Protein AF-A0A853IA02-F1 (afdb_monomer)

Sequence (113 aa):
MLDDLEVNNIQYYQTRLINKDSKEENGNYKLANIVGRINCLDYDKSELVMRDDGSIKFIDKLVFQYFDNKDSLEIFRLAKFLPIVIVSDKIKKKLEKHKFTGIVFYKPEDYSL

Solvent-accessible surface area (backbone atoms only — not comparable to full-atom values): 7099 Å² total; per-residue (Å²): 112,73,67,80,68,78,56,85,48,63,46,76,41,86,43,72,48,63,42,89,85,81,62,50,75,41,66,90,50,60,49,76,43,68,49,57,66,46,86,47,66,27,73,90,76,26,42,68,43,69,42,96,88,68,35,57,71,33,35,67,27,47,36,72,48,91,72,96,50,100,79,63,70,59,54,32,27,43,63,51,40,78,93,54,73,50,64,36,72,71,51,49,53,54,46,60,74,69,62,68,80,97,74,83,89,69,56,55,74,74,37,66,90

Foldseek 3Di:
DCVVLVADQKDWAFDWDADPPVRDIDRPDTDIDGHAADQFFPPVPWDFDADPVRATDWGPATDGDDDPDPPDGQKHHHNRYHPDIDHHPSSVVVCVVVVDPPDDDDDRGRDTD

InterPro domains:
  IPR012433 Immunity MXAN_0049 protein [PF07791] (3-107)

Radius of gyration: 16.3 Å; Cα contacts (8 Å, |Δi|>4): 161; chains: 1; bounding box: 41×22×43 Å

Organism: NCBI:txid2994442

pLDDT: mean 87.04, std 8.99, range [49.44, 95.75]

Mean predicted aligned error: 5.49 Å

Structure (mmCIF, N/CA/C/O backbone):
data_AF-A0A853IA02-F1
#
_entry.id   AF-A0A853IA02-F1
#
loop_
_atom_site.group_PDB
_atom_site.id
_atom_site.type_symbol
_atom_site.label_atom_id
_atom_site.label_alt_id
_atom_site.label_comp_id
_atom_site.label_asym_id
_atom_site.label_entity_id
_atom_site.label_seq_id
_atom_site.pdbx_PDB_ins_code
_atom_site.Cartn_x
_atom_site.Cartn_y
_atom_site.Cartn_z
_atom_site.occupancy
_atom_site.B_iso_or_equiv
_atom_site.auth_seq_id
_atom_site.auth_comp_id
_atom_site.auth_asym_id
_atom_site.auth_atom_id
_atom_site.pdbx_PDB_model_num
ATOM 1 N N . MET A 1 1 ? -17.803 0.976 -2.558 1.00 63.41 1 MET A N 1
ATOM 2 C CA . MET A 1 1 ? -16.862 0.027 -1.901 1.00 63.41 1 MET A CA 1
ATOM 3 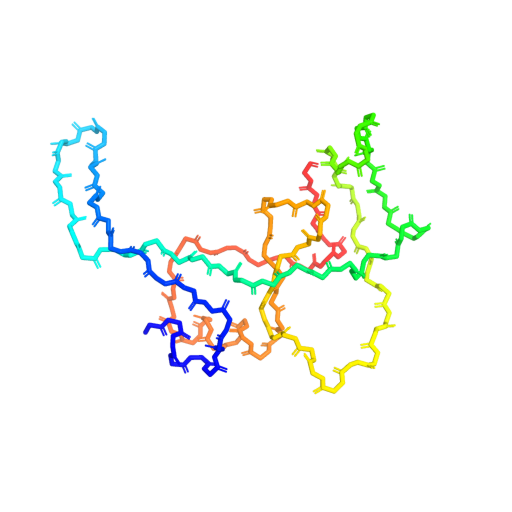C C . MET A 1 1 ? -15.627 -0.109 -2.801 1.00 63.41 1 MET A C 1
ATOM 5 O O . MET A 1 1 ? -15.711 0.350 -3.932 1.00 63.41 1 MET A O 1
ATOM 9 N N . LEU A 1 2 ? -14.472 -0.650 -2.368 1.00 70.94 2 LEU A N 1
ATOM 10 C CA . LEU A 1 2 ? -13.344 -0.800 -3.326 1.00 70.94 2 LEU A CA 1
ATOM 11 C C . LEU A 1 2 ? -13.689 -1.791 -4.458 1.00 70.94 2 LEU A C 1
ATOM 13 O O . LEU A 1 2 ? -13.061 -1.739 -5.507 1.00 70.94 2 LEU A O 1
ATOM 17 N N . ASP A 1 3 ? -14.737 -2.602 -4.290 1.00 69.38 3 ASP A N 1
ATOM 18 C CA . ASP A 1 3 ? -15.334 -3.440 -5.342 1.00 69.38 3 ASP A CA 1
ATOM 19 C C . ASP A 1 3 ? -15.759 -2.646 -6.590 1.00 69.38 3 ASP A C 1
ATOM 21 O O . ASP A 1 3 ? -15.612 -3.125 -7.712 1.00 69.38 3 ASP A O 1
ATOM 25 N N . ASP A 1 4 ? -16.179 -1.385 -6.426 1.00 71.62 4 ASP A N 1
ATOM 26 C CA . ASP A 1 4 ? -16.550 -0.501 -7.545 1.00 71.62 4 ASP A CA 1
ATOM 27 C C . ASP A 1 4 ? -15.324 -0.068 -8.376 1.00 71.62 4 ASP A C 1
ATOM 29 O O . ASP A 1 4 ? -15.435 0.580 -9.422 1.00 71.62 4 ASP A O 1
ATOM 33 N N . LEU A 1 5 ? -14.117 -0.399 -7.907 1.00 71.81 5 LEU A N 1
ATOM 34 C CA . LEU A 1 5 ? -12.861 -0.053 -8.559 1.00 71.81 5 LEU A CA 1
ATOM 35 C C . LEU A 1 5 ? -12.400 -1.102 -9.576 1.00 71.81 5 LEU A C 1
ATOM 37 O O . LEU A 1 5 ? -11.399 -0.841 -10.245 1.00 71.81 5 LEU A O 1
ATOM 41 N N . GLU A 1 6 ? -13.157 -2.192 -9.770 1.00 75.62 6 GLU A N 1
ATOM 42 C CA . GLU A 1 6 ? -12.807 -3.343 -10.632 1.00 75.62 6 GLU A CA 1
ATOM 43 C C . GLU A 1 6 ? -11.533 -4.059 -10.157 1.00 75.62 6 GLU A C 1
ATOM 45 O O . GLU A 1 6 ? -10.747 -4.578 -10.946 1.00 75.62 6 GLU A O 1
ATOM 50 N N . VAL A 1 7 ? -11.312 -4.052 -8.845 1.00 81.56 7 VAL A N 1
ATOM 51 C CA . VAL A 1 7 ? -10.176 -4.701 -8.202 1.00 81.56 7 VAL A CA 1
ATOM 52 C C . VAL A 1 7 ? -10.621 -6.068 -7.697 1.00 81.56 7 VAL A C 1
ATOM 54 O O . VAL A 1 7 ? -11.553 -6.163 -6.906 1.00 81.56 7 VAL A O 1
ATOM 57 N N . ASN A 1 8 ? -9.936 -7.129 -8.118 1.00 85.19 8 ASN A N 1
ATOM 58 C CA . ASN A 1 8 ? -10.299 -8.512 -7.789 1.00 85.19 8 ASN A CA 1
ATOM 59 C C . ASN A 1 8 ? -9.468 -9.128 -6.649 1.00 85.19 8 ASN A C 1
ATOM 61 O O . ASN A 1 8 ? -9.751 -10.241 -6.210 1.00 85.19 8 ASN A O 1
ATOM 65 N N . ASN A 1 9 ? -8.453 -8.423 -6.150 1.00 90.56 9 ASN A N 1
ATOM 66 C CA . ASN A 1 9 ? -7.498 -8.939 -5.175 1.00 90.56 9 ASN A CA 1
ATOM 67 C C . ASN A 1 9 ? -7.692 -8.339 -3.771 1.00 90.56 9 A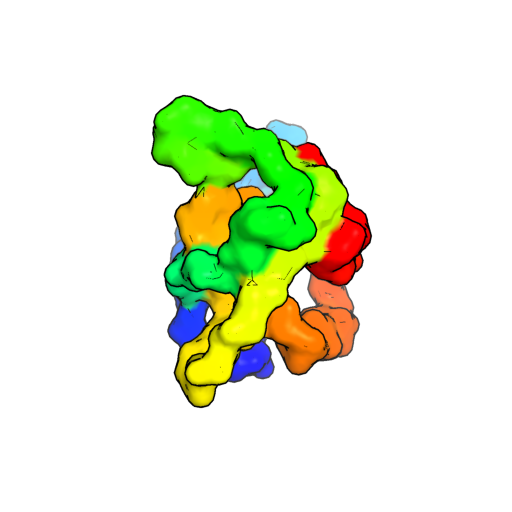SN A C 1
ATOM 69 O O . ASN A 1 9 ? -6.725 -8.076 -3.057 1.00 90.56 9 ASN A O 1
ATOM 73 N N . ILE A 1 10 ? -8.942 -8.125 -3.355 1.00 91.12 10 ILE A N 1
ATOM 74 C CA . ILE A 1 10 ? -9.276 -7.654 -2.006 1.00 91.12 10 ILE A CA 1
ATOM 75 C C . ILE A 1 10 ? -10.182 -8.673 -1.318 1.00 91.12 10 ILE A C 1
ATOM 77 O O . ILE A 1 10 ? -11.212 -9.080 -1.844 1.00 91.12 10 ILE A O 1
ATOM 81 N N . GLN A 1 11 ? -9.799 -9.064 -0.108 1.00 92.00 11 GLN A N 1
ATOM 82 C CA . GLN A 1 11 ? -10.635 -9.832 0.806 1.00 92.00 11 GLN A CA 1
ATOM 83 C C . GLN A 1 11 ? -11.197 -8.903 1.876 1.00 92.00 11 GLN A C 1
ATOM 85 O O . GLN A 1 11 ? -10.474 -8.073 2.424 1.00 92.00 11 GLN A O 1
ATOM 90 N N . TYR A 1 12 ? -12.474 -9.067 2.209 1.00 92.88 12 TYR A N 1
ATOM 91 C CA . TYR A 1 12 ? -13.119 -8.290 3.260 1.00 92.88 12 TYR A CA 1
ATOM 92 C C . TYR A 1 12 ? -13.470 -9.165 4.449 1.00 92.88 12 TYR A C 1
ATOM 94 O O . TYR A 1 12 ? -14.164 -10.170 4.305 1.00 92.88 12 TYR A O 1
ATOM 102 N N . TYR A 1 13 ? -13.054 -8.727 5.632 1.00 93.75 13 TYR A N 1
ATOM 103 C CA . TYR A 1 13 ? -13.410 -9.370 6.888 1.00 93.75 13 TYR A CA 1
ATOM 104 C C . TYR A 1 13 ? -14.335 -8.460 7.682 1.00 93.75 13 TYR A C 1
ATOM 106 O O . TYR A 1 13 ? -14.025 -7.290 7.924 1.00 93.75 13 TYR A O 1
ATOM 114 N N . GLN A 1 14 ? -15.485 -9.001 8.079 1.00 94.44 14 GLN A N 1
ATOM 115 C CA . GLN A 1 14 ? -16.403 -8.304 8.967 1.00 94.44 14 GLN A CA 1
ATOM 116 C C . GLN A 1 14 ? -15.704 -8.041 10.301 1.00 94.44 14 GLN A C 1
ATOM 118 O O . GLN A 1 14 ? -15.044 -8.926 10.846 1.00 94.44 14 GLN A O 1
ATOM 123 N N . THR A 1 15 ? -15.833 -6.824 10.821 1.00 93.00 15 THR A N 1
ATOM 124 C CA . THR A 1 15 ? -15.209 -6.452 12.088 1.00 93.00 15 THR A CA 1
ATOM 125 C C . THR A 1 15 ? -16.124 -5.556 12.908 1.00 93.00 15 THR A C 1
ATOM 127 O O . THR A 1 15 ? -17.136 -5.048 12.423 1.00 93.00 15 THR A O 1
ATOM 130 N N . ARG A 1 16 ? -15.756 -5.386 14.173 1.00 94.06 16 ARG A N 1
ATOM 131 C CA . ARG A 1 16 ? -16.379 -4.459 15.104 1.00 94.06 16 ARG A CA 1
ATOM 132 C C . ARG A 1 16 ? -15.312 -3.484 15.567 1.00 94.06 16 ARG A C 1
ATOM 134 O O . ARG A 1 16 ? -14.410 -3.863 16.313 1.00 94.06 16 ARG A O 1
ATOM 141 N N . LEU A 1 17 ? -15.397 -2.244 15.097 1.00 93.94 17 LEU A N 1
ATOM 142 C CA . LEU A 1 17 ? -14.507 -1.185 15.556 1.00 93.94 17 LEU A CA 1
ATOM 143 C C . LEU A 1 17 ? -15.020 -0.656 16.887 1.00 93.94 17 LEU A C 1
ATOM 145 O O . LEU A 1 17 ? -16.201 -0.350 17.008 1.00 93.94 17 LEU A O 1
ATOM 149 N N . ILE A 1 18 ? -14.134 -0.555 17.870 1.00 95.00 18 ILE A N 1
ATOM 150 C CA . ILE A 1 18 ? -14.449 0.006 19.182 1.00 95.00 18 ILE A CA 1
ATOM 151 C C . ILE A 1 18 ? -13.627 1.278 19.325 1.00 95.00 18 ILE A C 1
ATOM 153 O O . ILE A 1 18 ? -12.393 1.226 19.296 1.00 95.00 18 ILE A O 1
ATOM 157 N N . ASN A 1 19 ? -14.299 2.419 19.463 1.00 93.81 19 ASN A N 1
ATOM 158 C CA . ASN A 1 19 ? -13.618 3.670 19.761 1.00 93.81 19 ASN A CA 1
ATOM 159 C C . ASN A 1 19 ? -12.992 3.570 21.162 1.00 93.81 19 ASN A C 1
ATOM 161 O O . ASN A 1 19 ? -13.671 3.254 22.142 1.00 93.81 19 ASN A O 1
ATOM 165 N N . LYS A 1 20 ? -11.681 3.809 21.270 1.00 95.19 20 LYS A N 1
ATOM 166 C CA . LYS A 1 20 ? -10.954 3.652 22.536 1.00 95.19 20 LYS A CA 1
ATOM 167 C C . LYS A 1 20 ? -11.451 4.620 23.616 1.00 95.19 20 LYS A C 1
ATOM 169 O O . LYS A 1 20 ? -11.472 4.219 24.785 1.00 95.19 20 LYS A O 1
ATOM 174 N N . ASP A 1 21 ? -11.870 5.817 23.220 1.00 95.69 21 ASP A N 1
ATOM 175 C CA . ASP A 1 21 ? -12.242 6.915 24.111 1.00 95.69 21 ASP A CA 1
ATOM 176 C C . ASP A 1 21 ? -13.738 6.879 24.439 1.00 95.69 21 ASP A C 1
ATOM 178 O O . ASP A 1 21 ? -14.099 6.811 25.612 1.00 95.69 21 ASP A O 1
ATOM 182 N N . SER A 1 22 ? -14.611 6.832 23.421 1.00 95.75 22 SER A N 1
ATOM 183 C CA . SER A 1 22 ? -16.072 6.829 23.629 1.00 95.75 22 SER A CA 1
ATOM 184 C C . SER A 1 22 ? -16.655 5.455 23.972 1.00 95.75 22 SER A C 1
ATOM 186 O O . SER A 1 22 ? -17.791 5.376 24.429 1.00 95.75 22 SER A O 1
ATOM 188 N N . LYS A 1 23 ? -15.899 4.366 23.756 1.00 95.62 23 LYS A N 1
ATOM 189 C CA . LYS A 1 23 ? -16.362 2.962 23.833 1.00 95.62 23 LYS A CA 1
ATOM 190 C C . LYS A 1 23 ? -17.477 2.597 22.853 1.00 95.62 23 LYS A C 1
ATOM 192 O O . LYS A 1 23 ? -17.969 1.474 22.896 1.00 95.62 23 LYS A O 1
ATOM 197 N N . GLU A 1 24 ? -17.843 3.502 21.953 1.00 95.44 24 GLU A N 1
ATOM 198 C CA . GLU A 1 24 ? -18.849 3.239 20.933 1.00 95.44 24 GLU A CA 1
ATOM 199 C C . GLU A 1 24 ? -18.369 2.160 19.965 1.00 95.44 24 GLU A C 1
ATOM 201 O O . GLU A 1 24 ? -17.211 2.141 19.530 1.00 95.44 24 GLU A O 1
ATOM 206 N N . GLU A 1 25 ? -19.291 1.270 19.613 1.00 94.50 25 GLU A N 1
ATOM 207 C CA . GLU A 1 25 ? -19.051 0.192 18.668 1.00 94.50 25 GLU A CA 1
ATOM 208 C C . GLU A 1 25 ? -19.604 0.561 17.292 1.00 94.50 25 GLU A C 1
ATOM 210 O O . GLU A 1 25 ? -20.727 1.045 17.156 1.00 94.50 25 GLU A O 1
ATOM 215 N N . ASN A 1 26 ? -18.827 0.288 16.247 1.00 91.94 26 ASN A N 1
ATOM 216 C CA . ASN A 1 26 ? -19.246 0.461 14.866 1.00 91.94 26 ASN A CA 1
ATOM 217 C C . ASN A 1 26 ? -18.979 -0.823 14.069 1.00 91.94 26 ASN A C 1
ATOM 219 O O . ASN A 1 26 ? -17.833 -1.176 13.783 1.00 91.94 26 ASN A O 1
ATOM 223 N N . GLY A 1 27 ? -20.060 -1.524 13.718 1.00 89.38 27 GLY A N 1
ATOM 224 C CA . GLY A 1 27 ? -20.036 -2.745 12.906 1.00 89.38 27 GLY A CA 1
ATOM 225 C C . GLY A 1 27 ? -20.168 -2.508 11.398 1.00 89.38 27 GLY A C 1
ATOM 226 O O . GLY A 1 27 ? -20.208 -3.468 10.636 1.00 89.38 27 GLY A O 1
ATOM 227 N N . ASN A 1 28 ? -20.243 -1.255 10.940 1.00 90.69 28 ASN A N 1
ATOM 228 C CA . ASN A 1 28 ? -20.442 -0.947 9.518 1.00 90.69 28 ASN A CA 1
ATOM 229 C C . ASN A 1 28 ? -19.133 -0.982 8.712 1.00 90.69 28 ASN A C 1
ATOM 231 O O . ASN A 1 28 ? -19.159 -0.896 7.485 1.00 90.69 28 ASN A O 1
ATOM 235 N N . TYR A 1 29 ? -17.989 -1.117 9.386 1.00 90.12 29 TYR A N 1
ATOM 236 C CA . TYR A 1 29 ? -16.679 -1.203 8.751 1.00 90.12 29 TYR A CA 1
ATOM 237 C C . TYR A 1 29 ? -16.250 -2.652 8.520 1.00 90.12 29 TYR A C 1
ATOM 239 O O . TYR A 1 29 ? -16.531 -3.553 9.310 1.00 90.12 29 TYR A O 1
ATOM 247 N N . LYS A 1 30 ? -15.501 -2.857 7.436 1.00 91.50 30 LYS A N 1
ATOM 248 C CA . LYS A 1 30 ? -14.842 -4.123 7.105 1.00 91.50 30 LYS A CA 1
ATOM 249 C C . LYS A 1 30 ? -13.337 -3.902 7.028 1.00 91.50 30 LYS A C 1
ATOM 251 O O . LYS A 1 30 ? -12.889 -2.872 6.526 1.00 91.50 30 LYS A O 1
ATOM 256 N N . LEU A 1 31 ? -12.560 -4.881 7.480 1.00 91.88 31 LEU A N 1
ATOM 257 C CA . LEU A 1 31 ? -11.121 -4.910 7.246 1.00 91.88 31 LEU A CA 1
ATOM 258 C C . LEU A 1 31 ? -10.874 -5.343 5.796 1.00 91.88 31 LEU A C 1
ATOM 260 O O . LEU A 1 31 ? -11.213 -6.466 5.427 1.00 91.88 31 LEU A O 1
ATOM 264 N N . ALA A 1 32 ? -10.287 -4.459 4.991 1.00 90.62 32 ALA A N 1
ATOM 265 C CA . ALA A 1 32 ? -9.885 -4.761 3.621 1.00 90.62 32 ALA A CA 1
ATOM 266 C C . ALA A 1 32 ? -8.447 -5.304 3.596 1.00 90.62 32 ALA A C 1
ATOM 268 O O . ALA A 1 32 ? -7.487 -4.588 3.888 1.00 90.62 32 ALA A O 1
ATOM 269 N N . ASN A 1 33 ? -8.291 -6.574 3.240 1.00 91.38 33 ASN A N 1
ATOM 270 C CA . ASN A 1 33 ? -7.002 -7.214 3.027 1.00 91.38 33 ASN A CA 1
ATOM 271 C C . ASN A 1 33 ? -6.686 -7.277 1.532 1.00 91.38 33 ASN A C 1
ATOM 273 O O . ASN A 1 33 ? -7.290 -8.050 0.795 1.00 91.38 33 ASN A O 1
ATOM 277 N N . ILE A 1 34 ? -5.714 -6.483 1.096 1.00 91.19 34 ILE A N 1
ATOM 278 C CA . ILE A 1 34 ? -5.186 -6.539 -0.268 1.00 91.19 34 ILE A CA 1
ATOM 279 C C . ILE A 1 34 ? -4.295 -7.778 -0.395 1.00 91.19 34 ILE A C 1
ATOM 281 O O . ILE A 1 34 ? -3.245 -7.865 0.254 1.00 91.19 34 ILE A O 1
ATOM 285 N N . VAL A 1 35 ? -4.741 -8.725 -1.216 1.00 89.00 35 VAL A N 1
ATOM 286 C CA . VAL A 1 35 ? -4.070 -9.983 -1.549 1.00 89.00 35 VAL A CA 1
ATOM 287 C C . VAL A 1 35 ? -3.149 -9.745 -2.737 1.00 89.00 35 VAL A C 1
ATOM 289 O O . VAL A 1 35 ? -3.517 -9.082 -3.693 1.00 89.00 35 VAL A O 1
ATOM 292 N N . GLY A 1 36 ? -1.945 -10.296 -2.703 1.00 86.19 36 GLY A N 1
ATOM 293 C CA . GLY A 1 36 ? -0.955 -10.075 -3.753 1.00 86.19 36 GLY A CA 1
ATOM 294 C C . GLY A 1 36 ? 0.212 -9.252 -3.235 1.00 86.19 36 GLY A C 1
ATOM 295 O O . GLY A 1 36 ? 0.070 -8.124 -2.755 1.00 86.19 36 GLY A O 1
ATOM 296 N N . ARG A 1 37 ? 1.384 -9.875 -3.308 1.00 87.94 37 ARG A N 1
ATOM 297 C CA . ARG A 1 37 ? 2.664 -9.277 -2.956 1.00 87.94 37 ARG A CA 1
ATOM 298 C C . ARG A 1 37 ? 3.535 -9.305 -4.193 1.00 87.94 37 ARG A C 1
ATOM 300 O O . ARG A 1 37 ? 3.770 -10.382 -4.733 1.00 87.94 37 ARG A O 1
ATOM 307 N N . ILE A 1 38 ? 3.999 -8.140 -4.622 1.00 87.06 38 ILE A N 1
ATOM 308 C CA . ILE A 1 38 ? 4.841 -8.019 -5.811 1.00 87.06 38 ILE A CA 1
ATOM 309 C C . ILE A 1 38 ? 6.230 -7.563 -5.377 1.00 87.06 38 ILE A C 1
ATOM 311 O O . ILE A 1 38 ? 6.383 -6.644 -4.566 1.00 87.06 38 ILE A O 1
ATOM 315 N N . ASN A 1 39 ? 7.249 -8.241 -5.899 1.00 86.56 39 ASN A N 1
ATOM 316 C CA . ASN A 1 39 ? 8.630 -7.800 -5.791 1.00 86.56 39 ASN A CA 1
ATOM 317 C C . ASN A 1 39 ? 8.964 -6.920 -7.002 1.00 86.56 39 ASN A C 1
ATOM 319 O O . ASN A 1 39 ? 9.490 -7.413 -7.994 1.00 86.56 39 ASN A O 1
ATOM 323 N N . CYS A 1 40 ? 8.574 -5.646 -6.941 1.00 87.38 40 CYS A N 1
ATOM 324 C CA . CYS A 1 40 ? 8.744 -4.687 -8.036 1.00 87.38 40 CYS A CA 1
ATOM 325 C C . CYS A 1 40 ? 9.836 -3.638 -7.788 1.00 87.38 40 CYS A C 1
ATOM 327 O O . CYS A 1 40 ? 9.916 -2.667 -8.535 1.00 87.38 40 CYS A O 1
ATOM 329 N N . LEU A 1 41 ? 10.636 -3.788 -6.730 1.00 89.38 41 LEU A N 1
ATOM 330 C CA . LEU A 1 41 ? 11.648 -2.798 -6.365 1.00 89.38 41 LEU A CA 1
ATOM 331 C C . LEU A 1 41 ? 12.935 -3.012 -7.153 1.00 89.38 41 LEU A C 1
ATOM 333 O O . LEU A 1 41 ? 13.473 -4.115 -7.167 1.00 89.38 41 LEU A O 1
ATOM 337 N N . ASP A 1 42 ? 13.446 -1.930 -7.732 1.00 91.25 42 ASP A N 1
ATOM 338 C CA . ASP A 1 42 ? 14.824 -1.852 -8.205 1.00 91.25 42 ASP A CA 1
ATOM 339 C C . ASP A 1 42 ? 15.712 -1.602 -6.976 1.00 91.25 42 ASP A C 1
ATOM 341 O O . ASP A 1 42 ? 15.835 -0.467 -6.508 1.00 91.25 42 ASP A O 1
ATOM 345 N N . TYR A 1 43 ? 16.251 -2.674 -6.390 1.00 89.88 43 TYR A N 1
ATOM 346 C CA . TYR A 1 43 ? 17.061 -2.597 -5.168 1.00 89.88 43 TYR A CA 1
ATOM 347 C C . TYR A 1 43 ? 18.369 -1.823 -5.361 1.00 89.88 43 TYR A C 1
ATOM 349 O O . TYR A 1 43 ? 18.872 -1.270 -4.389 1.00 89.88 43 TYR A O 1
ATOM 357 N N . ASP A 1 44 ? 18.886 -1.755 -6.589 1.00 92.06 44 ASP A N 1
ATOM 358 C CA . ASP A 1 44 ? 20.137 -1.056 -6.892 1.00 92.06 44 ASP A CA 1
ATOM 359 C C . ASP A 1 44 ? 19.925 0.461 -7.007 1.00 92.06 44 ASP A C 1
ATOM 361 O O . ASP A 1 44 ? 20.837 1.242 -6.737 1.00 92.06 44 ASP A O 1
ATOM 365 N N . LYS A 1 45 ? 18.722 0.896 -7.412 1.00 92.19 45 LYS A N 1
ATOM 366 C CA . LYS A 1 45 ? 18.371 2.323 -7.556 1.00 92.19 45 LYS A CA 1
A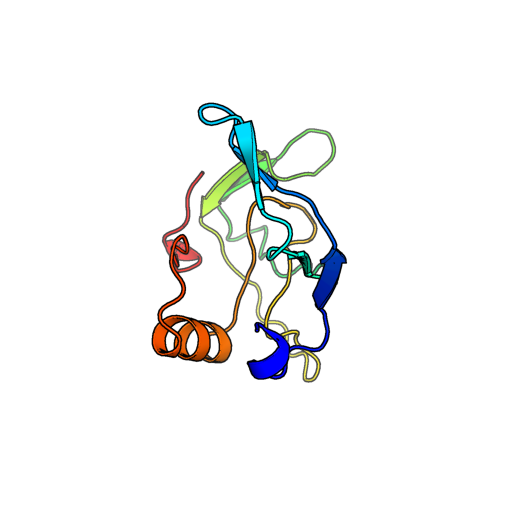TOM 367 C C . LYS A 1 45 ? 17.544 2.895 -6.406 1.00 92.19 45 LYS A C 1
ATOM 369 O O . LYS A 1 45 ? 17.371 4.116 -6.345 1.00 92.19 45 LYS A O 1
ATOM 374 N N . SER A 1 46 ? 16.993 2.038 -5.554 1.00 91.75 46 SER A N 1
ATOM 375 C CA . SER A 1 46 ? 16.278 2.440 -4.341 1.00 91.75 46 SER A CA 1
ATOM 376 C C . SER A 1 46 ? 17.260 2.692 -3.199 1.00 91.75 46 SER A C 1
ATOM 378 O O . SER A 1 46 ? 18.279 2.018 -3.086 1.00 91.75 46 SER A O 1
ATOM 380 N N . GLU A 1 47 ? 16.926 3.625 -2.313 1.00 93.25 47 GLU A N 1
ATOM 381 C CA . GLU A 1 47 ? 17.708 3.912 -1.107 1.00 93.25 47 GLU A CA 1
ATOM 382 C C . GLU A 1 47 ? 16.946 3.320 0.084 1.00 93.25 47 GLU A C 1
ATOM 384 O O . GLU A 1 47 ? 15.895 3.826 0.487 1.00 93.25 47 GLU A O 1
ATOM 389 N N . LEU A 1 48 ? 17.421 2.163 0.565 1.00 92.88 48 LEU A N 1
ATOM 390 C CA . LEU A 1 48 ? 16.727 1.311 1.533 1.00 92.88 48 LEU A CA 1
ATOM 391 C C . LEU A 1 48 ? 17.663 0.910 2.675 1.00 92.88 48 LEU A C 1
ATOM 393 O O . LEU A 1 48 ? 18.790 0.471 2.445 1.00 92.88 48 LEU A O 1
ATOM 397 N N . VAL A 1 49 ? 17.151 0.930 3.905 1.00 93.75 49 VAL A N 1
ATOM 398 C CA . VAL A 1 49 ? 17.814 0.283 5.045 1.00 93.75 49 VAL A CA 1
ATOM 399 C C . VAL A 1 49 ? 17.181 -1.084 5.252 1.00 93.75 49 VAL A C 1
ATOM 401 O O . VAL A 1 49 ? 15.981 -1.177 5.496 1.00 93.75 49 VAL A O 1
ATOM 404 N N . MET A 1 50 ? 17.975 -2.149 5.190 1.00 93.62 50 MET A N 1
ATOM 405 C CA . MET A 1 50 ? 17.501 -3.527 5.353 1.00 93.62 50 MET A CA 1
ATOM 406 C C . MET A 1 50 ? 17.698 -4.020 6.794 1.00 93.62 50 MET A C 1
ATOM 408 O O . MET A 1 50 ? 18.611 -3.582 7.493 1.00 93.62 50 MET A O 1
ATOM 412 N N . ARG A 1 51 ? 16.835 -4.932 7.251 1.00 91.81 51 ARG A N 1
ATOM 413 C CA . ARG A 1 51 ? 17.051 -5.742 8.461 1.00 91.81 51 ARG A CA 1
ATOM 414 C C . ARG A 1 51 ? 17.831 -7.013 8.115 1.00 91.81 51 ARG A C 1
ATOM 416 O O . ARG A 1 51 ? 17.854 -7.430 6.958 1.00 91.81 51 ARG A O 1
ATOM 423 N N . ASP A 1 52 ? 18.367 -7.673 9.138 1.00 93.44 52 ASP A N 1
ATOM 424 C CA . ASP A 1 52 ? 19.105 -8.940 9.006 1.00 93.44 52 ASP A CA 1
ATOM 425 C C . ASP A 1 52 ? 18.258 -10.070 8.393 1.00 93.44 52 ASP A C 1
ATOM 427 O O . ASP A 1 52 ? 18.783 -10.955 7.724 1.00 93.44 52 ASP A O 1
ATOM 431 N N . ASP A 1 53 ? 16.932 -10.021 8.565 1.00 91.94 53 ASP A N 1
ATOM 432 C CA . ASP A 1 53 ? 15.979 -10.968 7.968 1.00 91.94 53 ASP A CA 1
ATOM 433 C C . ASP A 1 53 ? 15.656 -10.677 6.487 1.00 91.94 53 ASP A C 1
ATOM 435 O O . ASP A 1 53 ? 14.846 -11.368 5.865 1.00 91.94 53 ASP A O 1
ATOM 439 N N . GLY A 1 54 ? 16.270 -9.639 5.912 1.00 88.81 54 GLY A N 1
ATOM 440 C CA . GLY A 1 54 ? 16.064 -9.212 4.534 1.00 88.81 54 GLY A CA 1
ATOM 441 C C . GLY A 1 54 ? 14.802 -8.377 4.301 1.00 88.81 54 GLY A C 1
ATOM 442 O O . GLY A 1 54 ? 14.508 -8.075 3.141 1.00 88.81 54 GLY A O 1
ATOM 443 N N . SER A 1 55 ? 14.055 -7.994 5.343 1.00 90.56 55 SER A N 1
ATOM 444 C CA . SER A 1 55 ? 12.943 -7.037 5.246 1.00 90.56 55 SER A CA 1
ATOM 445 C C . SER A 1 55 ? 13.430 -5.585 5.206 1.00 90.56 55 SER A C 1
ATOM 447 O O . SER A 1 55 ? 14.516 -5.260 5.685 1.00 90.56 55 SER A O 1
ATOM 449 N N . ILE A 1 56 ? 12.615 -4.684 4.652 1.00 91.56 56 ILE A N 1
ATOM 450 C CA . ILE A 1 56 ? 12.935 -3.252 4.609 1.00 91.56 56 ILE A CA 1
ATOM 451 C C . ILE A 1 56 ? 12.609 -2.620 5.969 1.00 91.56 56 ILE A C 1
ATOM 453 O O . ILE A 1 56 ? 11.499 -2.760 6.497 1.00 91.56 56 ILE A O 1
ATOM 457 N N . LYS A 1 57 ? 13.598 -1.940 6.550 1.00 90.81 57 LYS A N 1
ATOM 458 C CA . LYS A 1 57 ? 13.506 -1.172 7.795 1.00 90.81 57 LYS A CA 1
ATOM 459 C C . LYS A 1 57 ? 13.068 0.268 7.536 1.00 90.81 57 LYS A C 1
ATOM 461 O O . LYS A 1 57 ? 12.103 0.681 8.169 1.00 90.81 57 LYS A O 1
ATOM 466 N N . PHE A 1 58 ? 13.755 0.959 6.628 1.00 90.81 58 PHE A N 1
ATOM 467 C CA . PHE A 1 58 ? 13.509 2.356 6.250 1.00 90.81 58 PHE A CA 1
ATOM 468 C C . PHE A 1 58 ? 13.592 2.523 4.734 1.00 90.81 58 PHE A C 1
ATOM 470 O O . PHE A 1 58 ? 14.284 1.743 4.066 1.00 90.81 58 PHE A O 1
ATOM 477 N N . ILE A 1 59 ? 12.877 3.520 4.218 1.00 90.44 59 ILE A N 1
ATOM 478 C CA . ILE A 1 59 ? 12.864 3.886 2.799 1.00 90.44 59 ILE A CA 1
ATOM 479 C C . ILE A 1 59 ? 13.207 5.366 2.713 1.00 90.44 59 ILE A C 1
ATOM 481 O O . ILE A 1 59 ? 12.447 6.186 3.211 1.00 90.44 59 ILE A O 1
ATOM 485 N N . ASP A 1 60 ? 14.308 5.695 2.047 1.00 88.81 60 ASP A N 1
ATOM 486 C CA . ASP A 1 60 ? 14.657 7.081 1.722 1.00 88.81 60 ASP A CA 1
ATOM 487 C C . ASP A 1 60 ? 14.229 7.428 0.290 1.00 88.81 60 ASP A C 1
ATOM 489 O O . ASP A 1 60 ? 13.845 8.561 0.001 1.00 88.81 60 ASP A O 1
ATOM 493 N N . LYS A 1 61 ? 14.247 6.429 -0.604 1.00 89.06 61 LYS A N 1
ATOM 494 C CA . LYS A 1 61 ? 13.824 6.559 -2.001 1.00 89.06 61 LYS A CA 1
ATOM 495 C C . LYS A 1 61 ? 13.349 5.230 -2.565 1.00 89.06 61 LYS A C 1
ATOM 497 O O . LYS A 1 61 ? 14.059 4.225 -2.487 1.00 89.06 61 LYS A O 1
ATOM 502 N N . LEU A 1 62 ? 12.189 5.240 -3.217 1.00 89.56 62 LEU A N 1
ATOM 503 C CA . LEU A 1 62 ? 11.603 4.054 -3.832 1.00 89.56 62 LEU A CA 1
ATOM 504 C C . LEU A 1 62 ? 11.680 4.125 -5.360 1.00 89.56 62 LEU A C 1
ATOM 506 O O . LEU A 1 62 ? 11.106 5.020 -5.979 1.00 89.56 62 LEU A O 1
ATOM 510 N N . VAL A 1 63 ? 12.345 3.150 -5.980 1.00 89.94 63 VAL A N 1
ATOM 511 C CA . VAL A 1 63 ? 12.389 3.007 -7.440 1.00 89.94 63 VAL A CA 1
ATOM 512 C C . VAL A 1 63 ? 11.802 1.660 -7.831 1.00 89.94 63 VAL A C 1
ATOM 514 O O . VAL A 1 63 ? 12.176 0.615 -7.299 1.00 89.94 63 VAL A O 1
ATOM 517 N N . PHE A 1 64 ? 10.870 1.677 -8.780 1.00 87.81 64 PHE A N 1
ATOM 518 C CA . PHE A 1 64 ? 10.316 0.456 -9.350 1.00 87.81 64 PHE A CA 1
ATOM 519 C C . PHE A 1 64 ? 11.089 0.049 -10.595 1.00 87.81 64 PHE A C 1
ATOM 521 O O . PHE A 1 64 ? 11.364 0.877 -11.464 1.00 87.81 64 PHE A O 1
ATOM 528 N N . GLN A 1 65 ? 11.406 -1.238 -10.704 1.00 86.75 65 GLN A N 1
ATOM 529 C CA . GLN A 1 65 ? 11.872 -1.791 -11.968 1.00 86.75 65 GLN A CA 1
ATOM 530 C C . GLN A 1 65 ? 10.662 -2.031 -12.878 1.00 86.75 65 GLN A C 1
ATOM 532 O O . GLN A 1 65 ? 9.596 -2.456 -12.423 1.00 86.75 65 GLN A O 1
ATOM 537 N N . TYR A 1 66 ? 10.816 -1.738 -14.168 1.00 69.00 66 TYR A N 1
ATOM 538 C CA . TYR A 1 66 ? 9.763 -1.982 -15.147 1.00 69.00 66 TYR A CA 1
ATOM 539 C C . TYR A 1 66 ? 9.490 -3.486 -15.239 1.00 69.00 66 TYR A C 1
ATOM 541 O O . TYR A 1 66 ? 10.385 -4.269 -15.553 1.00 69.00 66 TYR A O 1
ATO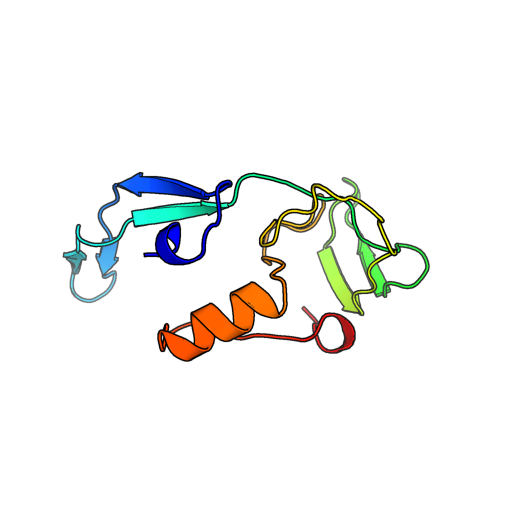M 549 N N . PHE A 1 67 ? 8.251 -3.882 -14.967 1.00 66.81 67 PHE A N 1
ATOM 550 C CA . PHE A 1 67 ? 7.773 -5.237 -15.192 1.00 66.81 67 PHE A CA 1
ATOM 551 C C . PHE A 1 67 ? 6.649 -5.177 -16.217 1.00 66.81 67 PHE A C 1
ATOM 553 O O . PHE A 1 67 ? 5.561 -4.686 -15.920 1.00 66.81 67 PHE A O 1
ATOM 560 N N . ASP A 1 68 ? 6.917 -5.685 -17.417 1.00 56.84 68 ASP A N 1
ATOM 561 C CA . ASP A 1 68 ? 5.888 -5.904 -18.428 1.00 56.84 68 ASP A CA 1
ATOM 562 C C . ASP A 1 68 ? 5.081 -7.140 -18.031 1.00 56.84 68 ASP A C 1
ATOM 564 O O . ASP A 1 68 ? 5.377 -8.265 -18.428 1.00 56.84 68 ASP A O 1
ATOM 568 N N . ASN A 1 69 ? 4.108 -6.949 -17.145 1.00 54.31 69 ASN A N 1
ATOM 569 C CA . ASN A 1 69 ? 3.125 -7.976 -16.854 1.00 54.31 69 ASN A CA 1
ATOM 570 C C . ASN A 1 69 ? 1.762 -7.457 -17.288 1.00 54.31 69 ASN A C 1
ATOM 572 O O . ASN A 1 69 ? 1.160 -6.600 -16.636 1.00 54.31 69 ASN A O 1
ATOM 576 N N . LYS A 1 70 ? 1.258 -8.046 -18.379 1.00 49.44 70 LYS A N 1
ATOM 577 C CA . LYS A 1 70 ? -0.137 -7.935 -18.829 1.00 49.44 70 LYS A CA 1
ATOM 578 C C . LYS A 1 70 ? -1.158 -8.303 -17.737 1.00 49.44 70 LYS A C 1
ATOM 580 O O . LYS A 1 70 ? -2.311 -7.916 -17.864 1.00 49.44 70 LYS A O 1
ATOM 585 N N . ASP A 1 71 ? -0.711 -8.954 -16.659 1.00 55.88 71 ASP A N 1
ATOM 586 C CA . ASP A 1 71 ? -1.495 -9.329 -15.475 1.00 55.88 71 ASP A CA 1
ATOM 587 C C . ASP A 1 71 ? -1.164 -8.485 -14.223 1.00 55.88 71 ASP A C 1
ATOM 589 O O . ASP A 1 71 ? -1.356 -8.928 -13.088 1.00 55.88 71 ASP A O 1
ATOM 593 N N . SER A 1 72 ? -0.598 -7.285 -14.394 1.00 69.94 72 SER A N 1
ATOM 594 C CA . SER A 1 72 ? -0.231 -6.426 -13.264 1.00 69.94 72 SER A CA 1
ATOM 595 C C . SER A 1 72 ? -1.460 -6.021 -12.442 1.00 69.94 72 SER A C 1
ATOM 597 O O . SER A 1 72 ? -2.455 -5.508 -12.949 1.00 69.94 72 SER A O 1
ATOM 599 N N . LEU A 1 73 ? -1.389 -6.278 -11.133 1.00 84.69 73 LEU A N 1
ATOM 600 C CA . LEU A 1 73 ? -2.416 -5.859 -10.187 1.00 84.69 73 LEU A CA 1
ATOM 601 C C . LEU A 1 73 ? -2.418 -4.331 -10.086 1.00 84.69 73 LEU A C 1
ATOM 603 O O . LEU A 1 73 ? -1.386 -3.708 -9.854 1.00 84.69 73 LEU A O 1
ATOM 607 N N . GLU A 1 74 ? -3.599 -3.734 -10.188 1.00 87.56 74 GLU A N 1
ATOM 608 C CA . GLU A 1 74 ? -3.801 -2.282 -10.093 1.00 87.56 74 GLU A CA 1
ATOM 609 C C . GLU A 1 74 ? -3.631 -1.744 -8.657 1.00 87.56 74 GLU A C 1
ATOM 611 O O . GLU A 1 74 ? -3.507 -0.538 -8.434 1.00 87.56 74 GLU A O 1
ATOM 616 N N . ILE A 1 75 ? -3.640 -2.645 -7.672 1.00 90.31 75 ILE A N 1
ATOM 617 C CA . ILE A 1 75 ? -3.397 -2.382 -6.255 1.00 90.31 75 ILE A CA 1
ATOM 618 C C . ILE A 1 75 ? -2.721 -3.598 -5.630 1.00 90.31 75 ILE A C 1
ATOM 620 O O . ILE A 1 75 ? -3.174 -4.721 -5.823 1.00 90.31 75 ILE A O 1
ATOM 624 N N . PHE A 1 76 ? -1.633 -3.414 -4.889 1.00 90.06 76 PHE A N 1
ATOM 625 C CA . PHE A 1 76 ? -0.887 -4.529 -4.296 1.00 90.06 76 PHE A CA 1
ATOM 626 C C . PHE A 1 76 ? -0.001 -4.073 -3.133 1.00 90.06 76 PHE A C 1
ATOM 628 O O . PHE A 1 76 ? 0.139 -2.882 -2.855 1.00 90.06 76 PHE A O 1
ATOM 635 N N . ARG A 1 77 ? 0.611 -5.037 -2.435 1.00 90.88 77 ARG A N 1
ATOM 636 C CA . ARG A 1 77 ? 1.609 -4.781 -1.384 1.00 90.88 77 ARG A CA 1
ATOM 637 C C . ARG A 1 77 ? 3.020 -5.087 -1.876 1.00 90.88 77 ARG A C 1
ATOM 639 O O . ARG A 1 77 ? 3.219 -6.027 -2.649 1.00 90.88 77 ARG A O 1
ATOM 646 N N . LEU A 1 78 ? 4.014 -4.365 -1.364 1.00 89.38 78 LEU A N 1
ATOM 647 C CA . LEU A 1 78 ? 5.414 -4.720 -1.597 1.00 89.38 78 LEU A CA 1
ATOM 648 C C . LEU A 1 78 ? 5.779 -6.004 -0.846 1.00 89.38 78 LEU A C 1
ATOM 650 O O . LEU A 1 78 ? 5.403 -6.200 0.311 1.00 89.38 78 LEU A O 1
ATOM 654 N N . ALA A 1 79 ? 6.551 -6.877 -1.494 1.00 85.81 79 ALA A N 1
ATOM 655 C CA . ALA A 1 79 ? 6.922 -8.175 -0.929 1.00 85.81 79 ALA A CA 1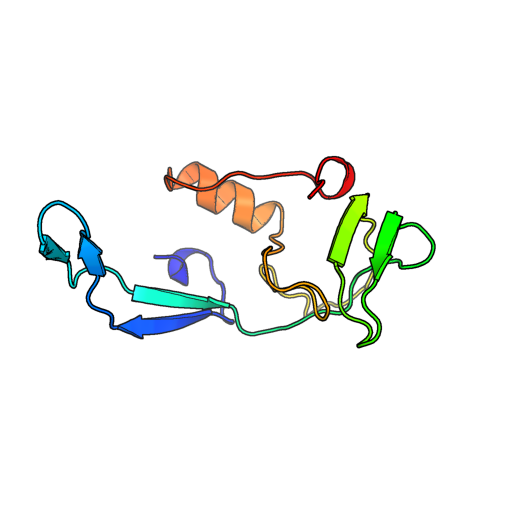
ATOM 656 C C . ALA A 1 79 ? 7.704 -8.075 0.394 1.00 85.81 79 ALA A C 1
ATOM 658 O O . ALA A 1 79 ? 7.483 -8.889 1.290 1.00 85.81 79 ALA A O 1
ATOM 659 N N . LYS A 1 80 ? 8.585 -7.073 0.523 1.00 85.25 80 LYS A N 1
ATOM 660 C CA . LYS A 1 80 ? 9.496 -6.911 1.671 1.00 85.25 80 LYS A CA 1
ATOM 661 C C . LYS A 1 80 ? 9.198 -5.692 2.556 1.00 85.25 80 LYS A C 1
ATOM 663 O O . LYS A 1 80 ? 9.988 -5.390 3.448 1.00 85.25 80 LYS A O 1
ATOM 668 N N . PHE A 1 81 ? 8.072 -5.008 2.327 1.00 86.62 81 PHE A N 1
ATOM 669 C CA . PHE A 1 81 ? 7.641 -3.848 3.112 1.00 86.62 81 PHE A CA 1
ATOM 670 C C . PHE A 1 81 ? 6.109 -3.768 3.175 1.00 86.62 81 PHE A C 1
ATOM 672 O O . PHE A 1 81 ? 5.443 -3.348 2.234 1.00 86.62 81 PHE A O 1
ATOM 679 N N . LEU A 1 82 ? 5.536 -4.216 4.292 1.00 80.88 82 LEU A N 1
ATOM 680 C CA . LEU A 1 82 ? 4.084 -4.289 4.494 1.00 80.88 82 LEU A CA 1
ATOM 681 C C . LEU A 1 82 ? 3.341 -2.961 4.754 1.00 80.88 82 LEU A C 1
ATOM 683 O O . LEU A 1 82 ? 2.138 -2.955 4.476 1.00 80.88 82 LEU A O 1
ATOM 687 N N . PRO A 1 83 ? 3.959 -1.893 5.310 1.00 85.81 83 PRO A N 1
ATOM 688 C CA . PRO A 1 83 ? 3.222 -0.691 5.714 1.00 85.81 83 PRO A CA 1
ATOM 689 C C . PRO A 1 83 ? 2.521 0.074 4.589 1.00 85.81 83 PRO A C 1
ATOM 691 O O . PRO A 1 83 ? 1.544 0.764 4.868 1.00 85.81 83 PRO A O 1
ATOM 694 N N . ILE A 1 84 ? 2.983 -0.042 3.341 1.00 88.19 84 ILE A N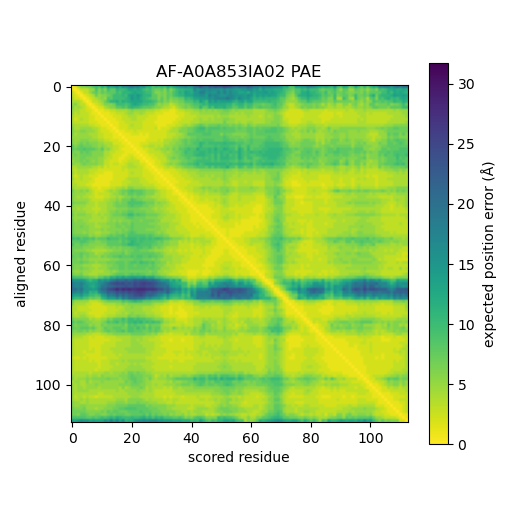 1
ATOM 695 C CA . ILE A 1 84 ? 2.414 0.705 2.213 1.00 88.19 84 ILE A CA 1
ATOM 696 C C . ILE A 1 84 ? 1.686 -0.189 1.221 1.00 88.19 84 ILE A C 1
ATOM 698 O O . ILE A 1 84 ? 1.946 -1.387 1.079 1.00 88.19 84 ILE A O 1
ATOM 702 N N . VAL A 1 85 ? 0.774 0.451 0.502 1.00 91.38 85 VAL A N 1
ATOM 703 C CA . VAL A 1 85 ? 0.012 -0.120 -0.598 1.00 91.38 85 VAL A CA 1
ATOM 704 C C . VAL A 1 85 ? 0.378 0.652 -1.853 1.00 91.38 85 VAL A C 1
ATOM 706 O O . VAL A 1 85 ? 0.341 1.880 -1.856 1.00 91.38 85 VAL A O 1
ATOM 709 N N . ILE A 1 86 ? 0.713 -0.072 -2.915 1.00 91.19 86 ILE A N 1
ATO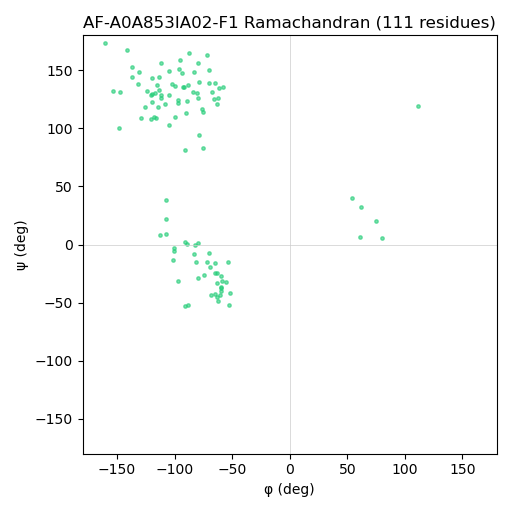M 710 C CA . ILE A 1 86 ? 0.952 0.513 -4.231 1.00 91.19 86 ILE A CA 1
ATOM 711 C C . ILE A 1 86 ? -0.363 0.490 -4.998 1.00 91.19 86 ILE A C 1
ATOM 713 O O . ILE A 1 86 ? -1.075 -0.514 -4.970 1.00 91.19 86 ILE A O 1
ATOM 717 N N . VAL A 1 87 ? -0.685 1.596 -5.664 1.00 91.94 87 VAL A N 1
ATOM 718 C CA . VAL A 1 87 ? -1.857 1.733 -6.531 1.00 91.94 87 VAL A CA 1
ATOM 719 C C . VAL A 1 87 ? -1.441 2.339 -7.860 1.00 91.94 87 VAL A C 1
ATOM 721 O O . VAL A 1 87 ? -0.535 3.171 -7.911 1.00 91.94 87 VAL A O 1
ATOM 724 N N . SER A 1 88 ? -2.130 1.963 -8.928 1.00 90.31 88 SER A N 1
ATOM 725 C CA . SER A 1 88 ? -1.993 2.646 -10.207 1.00 90.31 88 SER A CA 1
ATOM 726 C C . SER A 1 88 ? -2.638 4.035 -10.186 1.00 90.31 88 SER A C 1
ATOM 728 O O . SER A 1 88 ? -3.537 4.330 -9.387 1.00 90.31 88 SER A O 1
ATOM 730 N N . ASP A 1 89 ? -2.267 4.870 -11.158 1.00 90.62 89 ASP A N 1
ATOM 731 C CA . ASP A 1 89 ? -2.928 6.158 -11.389 1.00 90.62 89 ASP A CA 1
ATOM 732 C C . ASP A 1 89 ? -4.427 6.012 -11.688 1.00 90.62 89 ASP A C 1
ATOM 734 O O . ASP A 1 89 ? -5.223 6.887 -11.333 1.00 90.62 89 ASP A O 1
ATOM 738 N N . LYS A 1 90 ? -4.841 4.903 -12.321 1.00 89.75 90 LYS A N 1
ATOM 739 C CA . LYS A 1 90 ? -6.257 4.606 -12.587 1.00 89.75 90 LYS A CA 1
ATOM 740 C C . LYS A 1 90 ? -7.021 4.467 -11.269 1.00 89.75 90 LYS A C 1
ATOM 742 O O . LYS A 1 90 ? -8.072 5.091 -11.106 1.00 89.75 90 LYS A O 1
ATOM 747 N N . ILE A 1 91 ? -6.491 3.689 -10.326 1.00 90.94 91 ILE A N 1
ATOM 748 C CA . ILE A 1 91 ? -7.112 3.474 -9.012 1.00 90.94 91 ILE A CA 1
ATOM 749 C C . ILE A 1 91 ? -7.074 4.745 -8.170 1.00 90.94 91 ILE A C 1
ATOM 751 O O . ILE A 1 91 ? -8.107 5.116 -7.611 1.00 90.94 91 ILE A O 1
ATOM 755 N N . LYS A 1 92 ? -5.946 5.466 -8.151 1.00 92.44 92 LYS A N 1
ATO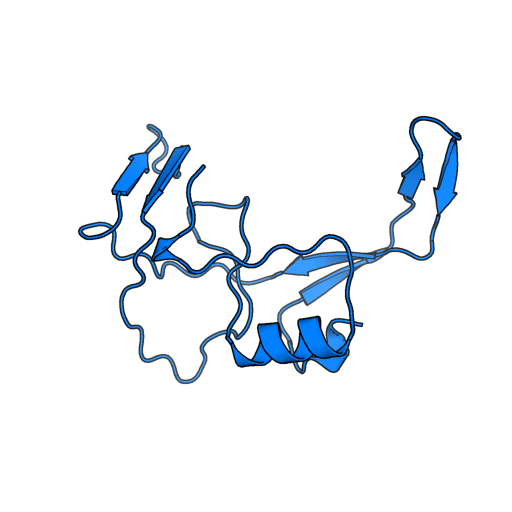M 756 C CA . LYS A 1 92 ? -5.833 6.765 -7.472 1.00 92.44 92 LYS A CA 1
ATOM 757 C C . LYS A 1 92 ? -6.938 7.731 -7.912 1.00 92.44 92 LYS A C 1
ATOM 759 O O . LYS A 1 92 ? -7.692 8.215 -7.071 1.00 92.44 92 LYS A O 1
ATOM 764 N N . LYS A 1 93 ? -7.111 7.937 -9.223 1.00 91.44 93 LYS A N 1
ATOM 765 C CA . LYS A 1 93 ? -8.155 8.828 -9.767 1.00 91.44 93 LYS A CA 1
ATOM 766 C C . LYS A 1 93 ? -9.563 8.395 -9.362 1.00 91.44 93 LYS A C 1
ATOM 768 O O . LYS A 1 93 ? -10.404 9.237 -9.045 1.00 91.44 93 LYS A O 1
ATOM 773 N N . LYS A 1 94 ? -9.844 7.084 -9.364 1.00 90.12 94 LYS A N 1
ATOM 774 C CA . LYS A 1 94 ? -11.139 6.574 -8.893 1.00 90.12 94 LYS A CA 1
ATOM 775 C C . LYS A 1 94 ? -11.324 6.850 -7.390 1.00 90.12 94 LYS A C 1
ATOM 777 O O . LYS A 1 94 ? -12.410 7.277 -7.007 1.00 90.12 94 LYS A O 1
ATOM 782 N N . LEU A 1 95 ? -10.302 6.658 -6.552 1.00 89.62 95 LEU A N 1
ATOM 783 C CA . LEU A 1 95 ? -10.363 6.941 -5.109 1.00 89.62 95 LEU A CA 1
ATOM 784 C C . LEU A 1 95 ? -10.598 8.432 -4.820 1.00 89.62 95 LEU A C 1
ATOM 786 O O . LEU A 1 95 ? -11.482 8.769 -4.031 1.00 89.62 95 LEU A O 1
ATOM 790 N N . GLU A 1 96 ? -9.877 9.317 -5.510 1.00 90.44 96 GLU A N 1
ATOM 791 C CA . GLU A 1 96 ? -10.044 10.772 -5.404 1.00 90.44 96 GLU A CA 1
ATOM 792 C C . GLU A 1 96 ? -11.463 11.204 -5.810 1.00 90.44 96 GLU A C 1
ATOM 794 O O . GLU A 1 96 ? -12.111 11.973 -5.097 1.00 90.44 96 GLU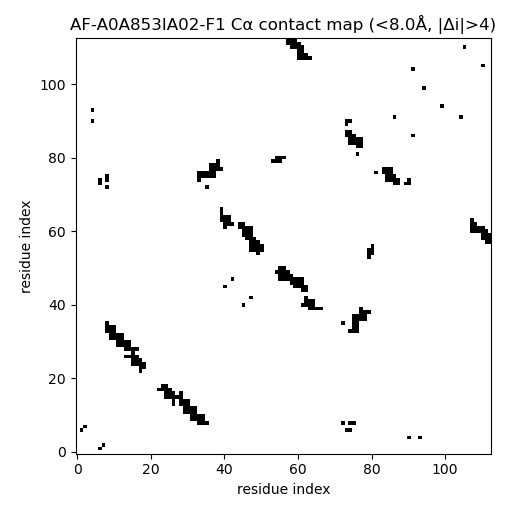 A O 1
ATOM 799 N N . LYS A 1 97 ? -12.002 10.641 -6.903 1.00 90.25 97 LYS A N 1
ATOM 800 C CA . LYS A 1 97 ? -13.375 10.914 -7.364 1.00 90.25 97 LYS A CA 1
ATOM 801 C C . LYS A 1 97 ? -14.438 10.541 -6.325 1.00 90.25 97 LYS A C 1
ATOM 803 O O . LYS A 1 97 ? -15.438 11.246 -6.203 1.00 90.25 97 LYS A O 1
ATOM 808 N N . HIS A 1 98 ? -14.232 9.455 -5.579 1.00 86.12 98 HIS A N 1
ATOM 809 C CA . HIS A 1 98 ? -15.156 8.998 -4.534 1.00 86.12 98 HIS A CA 1
ATOM 810 C C . HIS A 1 98 ? -14.975 9.725 -3.190 1.00 86.12 98 HIS A C 1
ATOM 812 O O . HIS A 1 98 ? -15.726 9.447 -2.258 1.00 86.12 98 HIS A O 1
ATOM 818 N N . LYS A 1 99 ? -14.022 10.667 -3.087 1.00 85.88 99 LYS A N 1
ATOM 819 C CA . LYS A 1 99 ? -13.765 11.482 -1.886 1.00 85.88 99 LYS A CA 1
ATOM 820 C C . LYS A 1 99 ? -13.539 10.651 -0.615 1.00 85.88 99 LYS A C 1
ATOM 822 O O . LYS A 1 99 ? -14.016 11.013 0.460 1.00 85.88 99 LYS A O 1
ATOM 827 N N . PHE A 1 100 ? -12.814 9.537 -0.732 1.00 84.69 100 PHE A N 1
ATOM 828 C CA . PHE A 1 100 ? -12.386 8.776 0.441 1.00 84.69 100 PHE A CA 1
ATOM 829 C C . PHE A 1 100 ? -11.549 9.660 1.376 1.00 84.69 100 PHE A C 1
ATOM 831 O O . PHE A 1 100 ? -10.667 10.392 0.930 1.00 84.69 100 PHE A O 1
ATOM 838 N N . THR A 1 101 ? -11.823 9.586 2.676 1.00 88.00 101 THR A N 1
ATOM 839 C CA . THR A 1 101 ? -11.067 10.298 3.711 1.00 88.00 101 THR A CA 1
ATOM 840 C C . THR A 1 101 ? -9.982 9.398 4.305 1.00 88.00 101 THR A C 1
ATOM 842 O O . THR A 1 101 ? -10.054 8.174 4.209 1.00 88.00 101 THR A O 1
ATOM 845 N N . GLY A 1 102 ? -8.956 10.000 4.917 1.00 87.56 102 GLY A N 1
ATOM 846 C CA . GLY A 1 102 ? -7.891 9.254 5.601 1.00 87.56 102 GLY A CA 1
ATOM 847 C C . GLY A 1 102 ? -6.880 8.565 4.675 1.00 87.56 102 GLY A C 1
ATOM 848 O O . GLY A 1 102 ? -6.201 7.640 5.110 1.00 87.56 102 GLY A O 1
ATOM 849 N N . ILE A 1 103 ? -6.776 8.999 3.415 1.00 90.00 103 ILE A N 1
ATOM 850 C CA . ILE A 1 103 ? -5.800 8.495 2.440 1.00 90.00 103 ILE A CA 1
ATOM 851 C C . ILE A 1 103 ? -4.834 9.622 2.077 1.00 90.00 103 ILE A C 1
ATOM 853 O O . ILE A 1 103 ? -5.259 10.750 1.830 1.00 90.00 103 ILE A O 1
ATOM 857 N N . VAL A 1 104 ? -3.543 9.300 2.005 1.00 91.38 104 VAL A N 1
ATOM 858 C CA . VAL A 1 104 ? -2.501 10.185 1.477 1.00 91.38 104 VAL A CA 1
ATOM 859 C C . VAL A 1 104 ? -1.780 9.450 0.354 1.00 91.38 104 VAL A C 1
ATOM 861 O O . VAL A 1 104 ? -1.421 8.284 0.508 1.00 91.38 104 VAL A O 1
ATOM 864 N N . PHE A 1 105 ? -1.594 10.121 -0.783 1.00 92.62 105 PHE A N 1
ATOM 865 C CA . PHE A 1 105 ? -0.865 9.579 -1.925 1.00 92.62 105 PHE A CA 1
ATOM 866 C C . PHE A 1 105 ? 0.508 10.230 -2.020 1.00 92.62 105 PHE A C 1
ATOM 868 O O . PHE A 1 105 ? 0.608 11.454 -2.076 1.00 92.62 105 PHE A O 1
ATOM 875 N N . TYR A 1 106 ? 1.536 9.398 -2.124 1.00 91.62 106 TYR A N 1
ATOM 876 C CA . TYR A 1 106 ? 2.902 9.807 -2.421 1.00 91.62 106 TYR A CA 1
ATOM 877 C C . TYR A 1 106 ? 3.279 9.247 -3.784 1.00 91.62 106 TYR A C 1
ATOM 879 O O . TYR A 1 106 ? 2.864 8.137 -4.134 1.00 91.62 106 TYR A O 1
ATOM 887 N N . LYS A 1 107 ? 4.057 10.002 -4.559 1.00 89.69 107 LYS A N 1
ATOM 888 C CA . LYS A 1 107 ? 4.790 9.370 -5.651 1.00 89.69 107 LYS A CA 1
ATOM 889 C C . LYS A 1 107 ? 5.902 8.503 -5.051 1.00 89.69 107 LYS A C 1
ATOM 891 O O . LYS A 1 107 ? 6.387 8.844 -3.972 1.00 89.69 107 LYS A O 1
ATOM 896 N N . PRO A 1 108 ? 6.307 7.405 -5.709 1.00 85.69 108 PRO A N 1
ATOM 897 C CA . PRO A 1 108 ? 7.383 6.552 -5.206 1.00 85.69 108 PRO A CA 1
ATOM 898 C C . PRO A 1 108 ? 8.661 7.332 -4.865 1.00 85.69 108 PRO A C 1
ATOM 900 O O . PRO A 1 108 ? 9.246 7.117 -3.808 1.00 85.69 108 PRO A O 1
ATOM 903 N N . GLU A 1 109 ? 9.040 8.285 -5.717 1.00 83.56 109 GLU A N 1
ATOM 904 C CA . GLU A 1 109 ? 10.224 9.128 -5.538 1.00 83.56 109 GLU A CA 1
ATOM 905 C C . GLU A 1 109 ? 10.127 10.133 -4.377 1.00 83.56 109 GLU A C 1
ATOM 907 O O . GLU A 1 109 ? 11.159 10.596 -3.904 1.00 83.56 109 GLU A O 1
ATOM 912 N N . ASP A 1 110 ? 8.915 10.440 -3.905 1.00 86.38 110 ASP A N 1
ATOM 913 C CA . ASP A 1 110 ? 8.657 11.406 -2.828 1.00 86.38 110 ASP A CA 1
ATOM 914 C C . ASP A 1 110 ? 8.403 10.717 -1.470 1.00 86.38 110 ASP A C 1
ATOM 916 O O . ASP A 1 110 ? 8.153 11.390 -0.467 1.00 86.38 110 ASP A O 1
ATOM 920 N N . TYR A 1 111 ? 8.379 9.380 -1.427 1.00 83.94 111 TYR A N 1
ATOM 921 C CA . TYR A 1 111 ? 8.053 8.626 -0.219 1.00 83.94 111 TYR A CA 1
ATOM 922 C C . TYR A 1 111 ? 9.296 8.342 0.627 1.00 83.94 111 TYR A C 1
ATOM 924 O O . TYR A 1 111 ? 10.215 7.666 0.163 1.00 83.94 111 TYR A O 1
ATOM 932 N N . SER A 1 112 ? 9.260 8.763 1.895 1.00 79.75 112 SER A N 1
ATOM 933 C CA . SER A 1 112 ? 10.265 8.417 2.900 1.00 79.75 112 SER A CA 1
ATOM 934 C C . SER A 1 112 ? 9.654 8.044 4.258 1.00 79.75 112 SER A C 1
ATOM 936 O O . SER A 1 112 ? 8.616 8.591 4.653 1.00 79.75 112 SER A O 1
ATOM 938 N N . LEU A 1 113 ? 10.270 7.078 4.955 1.00 79.25 113 LEU A N 1
ATOM 939 C CA . LEU A 1 113 ? 9.905 6.625 6.309 1.00 79.25 113 LEU A CA 1
ATOM 940 C C . LEU A 1 113 ? 11.091 5.992 7.043 1.00 79.25 113 LEU A C 1
ATOM 942 O O . LEU A 1 113 ? 11.745 5.111 6.433 1.00 79.25 113 LEU A O 1
#

Secondary structure (DSSP, 8-state):
-GGGGT--SEEEEE--EE-TTT--EE-S-EEEEE--EE--B-TTTSEEEEPTTS-EEEEEE--BPP---TT--SEEEETTEEEEEEE-HHHHHHHHHTT-SS-----GGG---

Nearest PDB structures (foldseek):
  6a4c-assembly1_A  TM=7.720E-01  e=6.981E-04  Myxococcus xanthus DK 1622
  3r23-assembly1_B  TM=6.309E-01  e=7.630E+00  Bacillus anthracis str. Ames
  6dv5-assembly1_B  TM=2.213E-01  e=6.762E+00  Homo sapiens
  6dv5-assembly1_T  TM=2.152E-01  e=8.609E+00  Homo sapiens